Protein AF-A0A3D2YH05-F1 (afdb_monomer)

Foldseek 3Di:
DPDEAEPEEADPDPVRSLVVLLVCAPPPHHYHYDDDPVCVVVSVVSCCVRNNDDDDDDDDPVPDPD

Radius of gyration: 12.38 Å; Cα contacts (8 Å, |Δi|>4): 51; chains: 1; bounding box: 31×32×27 Å

Mean predicted aligned error: 3.6 Å

Nearest PDB structures (foldseek):
  5hw4-assembly2_C-2  TM=9.652E-01  e=1.868E-03  Esch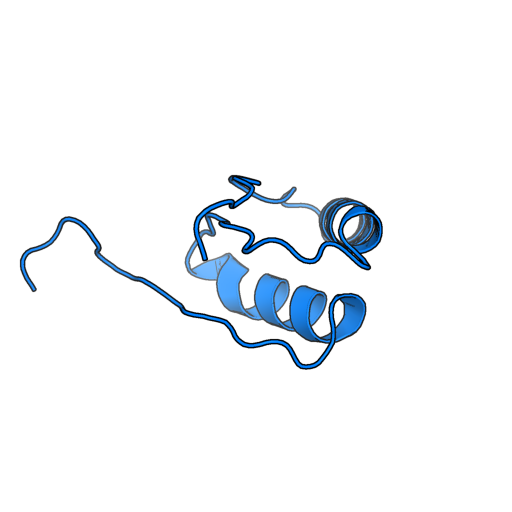erichia coli K-12
  5hw4-assembly1_B  TM=9.773E-01  e=2.458E-03  Escherichia coli K-12
  5hw4-assembly1_A  TM=9.729E-01  e=4.555E-03  Escherichia coli K-12
  3kwp-assembly1_A-2  TM=9.629E-01  e=2.205E-02  Levilactobacillus brevis ATCC 367

pLDDT: mean 93.39, std 8.68, range [53.25, 98.19]

Sequence (66 aa):
TRRFTFEGFLPSGKKERRAALEELTGERRTMVFHEAPHRLRATLEDMAELLGDRPAALCRELTKLH

Secondary structure (DSSP, 8-state):
---EEEEEEPPSSHHHHHHHHHHTTT--SEEEEE--TTTHHHHHHHHHHHH-S--------TTS--

Structure (mmCIF, N/CA/C/O backbone):
data_AF-A0A3D2YH05-F1
#
_entry.id   AF-A0A3D2YH05-F1
#
loop_
_atom_site.group_PDB
_atom_site.id
_atom_site.type_symbol
_atom_site.label_atom_id
_atom_site.label_alt_id
_atom_site.label_comp_id
_atom_site.label_asym_id
_atom_site.label_entity_id
_atom_site.label_seq_id
_atom_site.pdbx_PDB_ins_code
_atom_site.Cartn_x
_atom_site.Cartn_y
_atom_site.Cartn_z
_atom_site.occupancy
_atom_site.B_iso_or_equiv
_atom_site.auth_seq_id
_atom_site.auth_comp_id
_atom_site.auth_asym_id
_atom_site.auth_atom_id
_atom_site.pdbx_PDB_model_num
ATOM 1 N N . THR A 1 1 ? -19.351 -4.270 4.871 1.00 61.59 1 THR A N 1
ATOM 2 C CA . THR A 1 1 ? -18.693 -3.015 4.429 1.00 61.59 1 THR A CA 1
ATOM 3 C C . THR A 1 1 ? -19.250 -2.617 3.070 1.00 61.59 1 THR A C 1
ATOM 5 O O . THR A 1 1 ? -19.316 -3.471 2.204 1.00 61.59 1 THR A O 1
ATOM 8 N N . ARG A 1 2 ? -19.742 -1.377 2.884 1.00 85.06 2 ARG A N 1
ATOM 9 C CA . ARG A 1 2 ? -20.311 -0.897 1.592 1.00 85.06 2 ARG A CA 1
ATOM 10 C C . ARG A 1 2 ? -19.475 0.189 0.904 1.00 85.06 2 ARG A C 1
ATOM 12 O O . ARG A 1 2 ? -19.756 0.543 -0.231 1.00 85.06 2 ARG A O 1
ATOM 19 N N . ARG A 1 3 ? -18.484 0.745 1.605 1.00 92.38 3 ARG A N 1
ATOM 20 C CA . ARG A 1 3 ? -17.600 1.806 1.112 1.00 92.38 3 ARG A CA 1
ATOM 21 C C . ARG A 1 3 ? -16.161 1.335 1.245 1.00 92.38 3 ARG A C 1
ATOM 23 O O . ARG A 1 3 ? -15.796 0.838 2.312 1.00 92.38 3 ARG A O 1
ATOM 30 N N . PHE A 1 4 ? -15.391 1.513 0.185 1.00 96.06 4 PHE A N 1
ATOM 31 C CA . PHE A 1 4 ? -13.962 1.238 0.136 1.00 96.06 4 PHE A CA 1
ATOM 32 C C . PHE A 1 4 ? -13.255 2.378 -0.600 1.00 96.06 4 PHE A C 1
ATOM 34 O O . PHE A 1 4 ? -13.908 3.142 -1.316 1.00 96.06 4 PHE A O 1
ATOM 41 N N . THR A 1 5 ? -11.949 2.505 -0.398 1.00 96.56 5 THR A N 1
ATOM 42 C CA . THR A 1 5 ? -11.082 3.347 -1.226 1.00 96.56 5 THR A CA 1
ATOM 43 C C . THR A 1 5 ? -10.195 2.453 -2.081 1.00 96.56 5 THR A C 1
ATOM 45 O O . THR A 1 5 ? -9.825 1.345 -1.682 1.00 96.56 5 THR A O 1
ATOM 48 N N . PHE A 1 6 ? -9.922 2.902 -3.300 1.00 96.94 6 PHE A N 1
ATOM 49 C CA . PHE A 1 6 ? -9.0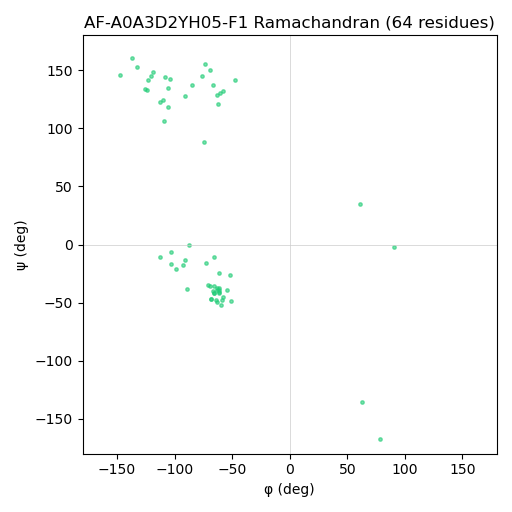09 2.231 -4.211 1.00 96.94 6 PHE A CA 1
ATOM 50 C C . PHE A 1 6 ? -7.751 3.087 -4.327 1.00 96.94 6 PHE A C 1
ATOM 52 O O . PHE A 1 6 ? -7.789 4.140 -4.957 1.00 96.94 6 PHE A O 1
ATOM 59 N N . GLU A 1 7 ? -6.664 2.631 -3.708 1.00 97.19 7 GLU A N 1
ATOM 60 C CA . GLU A 1 7 ? -5.376 3.338 -3.662 1.00 97.19 7 GLU A CA 1
ATOM 61 C C . GLU A 1 7 ? -4.461 2.935 -4.831 1.00 97.19 7 GLU A C 1
ATOM 63 O O . GLU A 1 7 ? -3.456 3.583 -5.112 1.00 97.19 7 GLU A O 1
ATOM 68 N N . GLY A 1 8 ? -4.799 1.851 -5.540 1.00 96.56 8 GLY A N 1
ATOM 69 C CA . GLY A 1 8 ? -4.009 1.362 -6.667 1.00 96.56 8 GLY A CA 1
ATOM 70 C C . GLY A 1 8 ? -2.605 0.923 -6.239 1.00 96.56 8 GLY A C 1
ATOM 71 O O . GLY A 1 8 ? -2.451 0.197 -5.257 1.00 96.56 8 GLY A O 1
ATOM 72 N N . PHE A 1 9 ? -1.584 1.310 -7.006 1.00 97.00 9 PHE A N 1
ATOM 73 C CA . PHE A 1 9 ? -0.188 0.987 -6.703 1.00 97.00 9 PHE A CA 1
ATOM 74 C C . PHE A 1 9 ? 0.460 2.081 -5.859 1.00 97.00 9 PHE A C 1
ATOM 76 O O . PHE A 1 9 ? 0.502 3.241 -6.262 1.00 97.00 9 PHE A O 1
ATOM 83 N N . LEU A 1 10 ? 1.072 1.686 -4.743 1.00 97.19 10 LEU A N 1
ATOM 84 C CA . LEU A 1 10 ? 1.902 2.593 -3.956 1.00 97.19 10 LEU A CA 1
ATOM 85 C C . LEU A 1 10 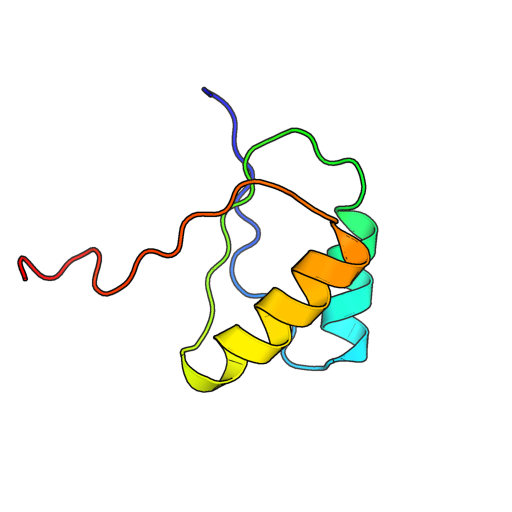? 3.199 2.950 -4.700 1.00 97.19 10 LEU A C 1
ATOM 87 O O . LEU A 1 10 ? 3.745 2.085 -5.410 1.00 97.19 10 LEU A O 1
ATOM 91 N N . PRO A 1 11 ? 3.753 4.159 -4.465 1.00 97.06 11 PRO A N 1
ATOM 92 C CA . PRO A 1 11 ? 5.051 4.559 -4.994 1.00 97.06 11 PRO A CA 1
ATOM 93 C C . PRO A 1 11 ? 6.121 3.486 -4.774 1.00 97.06 11 PRO A C 1
ATOM 95 O O . PRO A 1 11 ? 6.153 2.810 -3.744 1.00 97.06 11 PRO A O 1
ATOM 98 N N . SER A 1 12 ? 6.999 3.295 -5.757 1.00 94.31 12 SER A N 1
ATOM 99 C CA . SER A 1 12 ? 8.046 2.268 -5.693 1.00 94.31 12 SER A CA 1
ATOM 100 C C . SER A 1 12 ? 9.140 2.613 -4.677 1.00 94.31 12 SER A C 1
ATOM 102 O O . SER A 1 12 ? 9.666 1.719 -4.005 1.00 94.31 12 SER A O 1
ATOM 104 N N . GLY A 1 13 ? 9.454 3.902 -4.530 1.00 95.94 13 GLY A N 1
ATOM 105 C CA . GLY A 1 13 ? 10.426 4.405 -3.564 1.00 95.94 13 GLY A CA 1
ATOM 106 C C . GLY A 1 13 ? 9.964 4.203 -2.119 1.00 95.94 13 GLY A C 1
ATOM 107 O O . GLY A 1 13 ? 8.797 4.400 -1.787 1.00 95.94 13 GLY A O 1
ATOM 108 N N . LYS A 1 14 ? 10.880 3.766 -1.242 1.00 95.94 14 LYS A N 1
ATOM 109 C CA . LYS A 1 14 ? 10.557 3.458 0.165 1.00 95.94 14 LYS A CA 1
ATOM 110 C C . LYS A 1 14 ? 10.037 4.688 0.913 1.00 95.94 14 LYS A C 1
ATOM 112 O O . LYS A 1 14 ? 9.087 4.570 1.678 1.00 95.94 14 LYS A O 1
ATOM 117 N N . LYS A 1 15 ? 10.652 5.853 0.700 1.00 97.94 15 LYS A N 1
ATOM 118 C CA . LYS A 1 15 ? 10.281 7.088 1.398 1.00 97.94 15 LYS A CA 1
ATOM 119 C C . LYS A 1 15 ? 8.897 7.564 0.963 1.00 97.94 15 LYS A C 1
ATOM 121 O O . LYS A 1 15 ? 8.058 7.856 1.803 1.00 97.94 15 LYS A O 1
ATOM 126 N N . GLU A 1 16 ? 8.657 7.584 -0.341 1.00 97.88 16 GLU A N 1
ATOM 127 C CA . GLU A 1 16 ? 7.400 8.009 -0.948 1.00 97.88 16 GLU A CA 1
ATOM 128 C C . GLU A 1 16 ? 6.263 7.045 -0.597 1.00 97.88 16 GLU A C 1
ATOM 130 O O . GLU A 1 16 ? 5.166 7.485 -0.270 1.00 97.88 16 GLU A O 1
ATOM 135 N N . ARG A 1 17 ? 6.531 5.731 -0.593 1.00 97.88 17 ARG A N 1
ATOM 136 C CA . ARG A 1 17 ? 5.565 4.720 -0.144 1.00 97.88 17 ARG A CA 1
ATOM 137 C C . A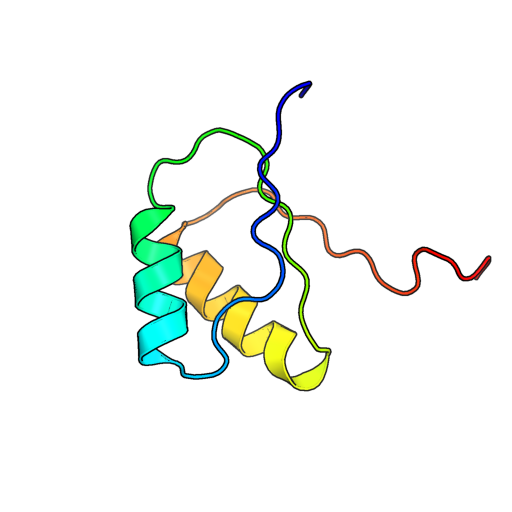RG A 1 17 ? 5.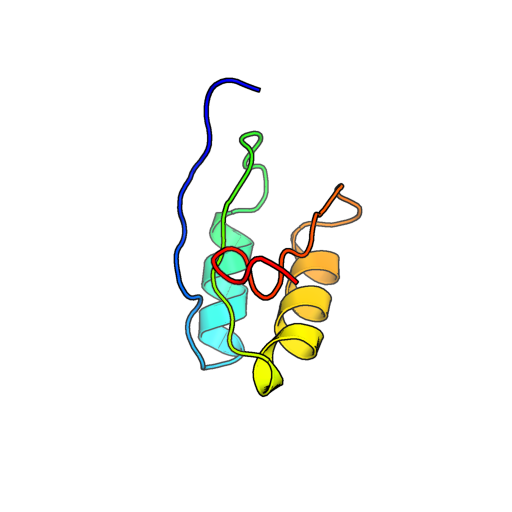140 4.950 1.299 1.00 97.88 17 ARG A C 1
ATOM 139 O O . ARG A 1 17 ? 3.951 4.906 1.586 1.00 97.88 17 ARG A O 1
ATOM 146 N N . ARG A 1 18 ? 6.099 5.173 2.199 1.00 98.12 18 ARG A N 1
ATOM 147 C CA . ARG A 1 18 ? 5.806 5.404 3.618 1.00 98.12 18 ARG A CA 1
ATOM 148 C C . ARG A 1 18 ? 5.042 6.703 3.834 1.00 98.12 18 ARG A C 1
ATOM 150 O O . ARG A 1 18 ? 4.055 6.672 4.550 1.00 98.12 18 ARG A O 1
ATOM 157 N N . ALA A 1 19 ? 5.413 7.783 3.146 1.00 98.19 19 ALA A N 1
ATOM 158 C CA . ALA A 1 19 ? 4.663 9.038 3.196 1.00 98.19 19 ALA A CA 1
ATOM 159 C C . ALA A 1 19 ? 3.199 8.850 2.753 1.00 98.19 19 ALA A C 1
ATOM 161 O O . ALA A 1 19 ? 2.287 9.283 3.448 1.00 98.19 19 ALA A O 1
ATOM 162 N N . ALA A 1 20 ? 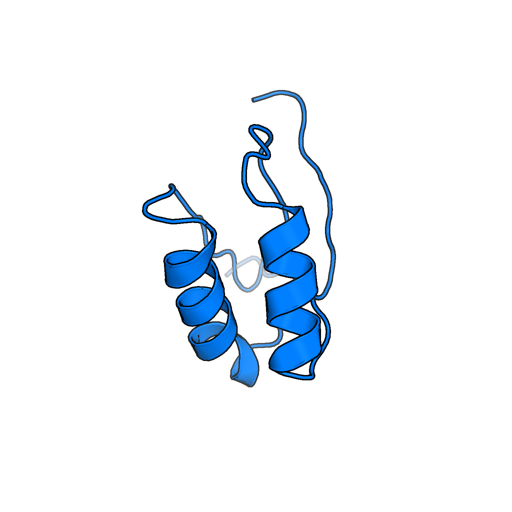2.962 8.121 1.656 1.00 97.75 20 ALA A N 1
ATOM 163 C CA . ALA A 1 20 ? 1.603 7.801 1.212 1.00 97.75 20 ALA A CA 1
ATOM 164 C C . ALA A 1 20 ? 0.833 6.938 2.233 1.00 97.75 20 ALA A C 1
ATOM 166 O O . ALA A 1 20 ? -0.359 7.129 2.439 1.00 97.75 20 ALA A O 1
ATOM 167 N N . LEU A 1 21 ? 1.501 5.991 2.902 1.00 97.88 21 LEU A N 1
ATOM 168 C CA . LEU A 1 21 ? 0.885 5.180 3.960 1.00 97.88 21 LEU A CA 1
ATOM 169 C C . LEU A 1 21 ? 0.577 5.996 5.224 1.00 97.88 21 LEU A C 1
ATOM 171 O O . LEU A 1 21 ? -0.444 5.755 5.865 1.00 97.88 21 LEU A O 1
ATOM 175 N N . GLU A 1 22 ? 1.425 6.962 5.575 1.00 97.81 22 GLU A N 1
ATOM 176 C CA . GLU A 1 22 ? 1.211 7.862 6.711 1.00 97.81 22 GLU A CA 1
ATOM 177 C C . GLU A 1 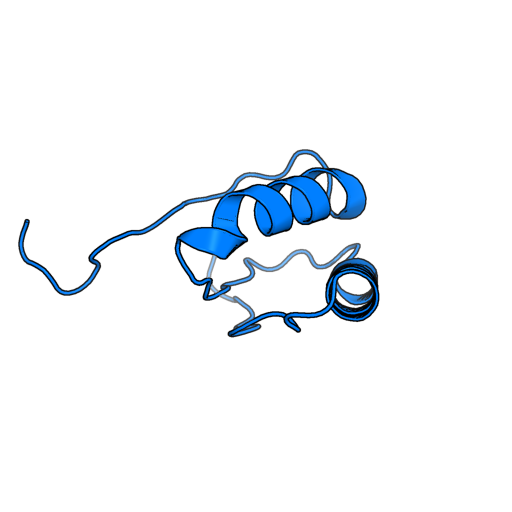22 ? -0.064 8.697 6.529 1.00 97.81 22 GLU A C 1
ATOM 179 O O . GLU A 1 22 ? -0.849 8.808 7.471 1.00 97.81 22 GLU A O 1
ATOM 184 N N . GLU A 1 23 ? -0.337 9.191 5.318 1.00 97.19 23 GLU A N 1
ATOM 185 C CA . GLU A 1 23 ? -1.573 9.923 4.987 1.00 97.19 23 GLU A CA 1
ATOM 186 C C . GLU A 1 23 ? -2.845 9.074 5.169 1.00 97.19 23 GLU A C 1
ATOM 188 O O . GLU A 1 23 ? -3.924 9.606 5.433 1.00 97.19 23 GLU A O 1
ATOM 193 N N . LEU A 1 24 ? -2.720 7.746 5.085 1.00 96.62 24 LEU A N 1
ATOM 194 C CA . LEU A 1 24 ? -3.814 6.789 5.281 1.00 96.62 24 LEU A CA 1
ATOM 195 C C . LEU A 1 24 ? -3.998 6.381 6.754 1.00 96.62 24 LEU A C 1
ATOM 197 O O . LEU A 1 24 ? -4.894 5.592 7.090 1.00 96.62 24 LEU A O 1
ATOM 201 N N . THR A 1 25 ? -3.177 6.911 7.663 1.00 95.00 25 THR A N 1
ATOM 202 C CA . THR A 1 25 ? -3.308 6.654 9.099 1.00 95.00 25 THR A CA 1
ATOM 203 C C . THR A 1 25 ? -4.650 7.189 9.598 1.00 95.00 25 THR A C 1
ATOM 205 O O . THR A 1 25 ? -4.955 8.373 9.506 1.00 95.00 25 THR A O 1
ATOM 208 N N . GLY A 1 26 ? -5.478 6.302 10.151 1.00 91.75 26 GLY A N 1
ATOM 209 C CA . GLY A 1 26 ? -6.815 6.646 10.646 1.00 91.75 26 GLY A CA 1
ATOM 210 C C . GLY A 1 26 ? -7.945 6.510 9.620 1.00 91.75 26 GLY A C 1
ATOM 211 O O . GLY A 1 26 ? -9.111 6.676 9.994 1.00 91.75 26 GLY A O 1
ATOM 212 N N . GLU A 1 27 ? -7.648 6.142 8.368 1.00 95.31 27 GLU A N 1
ATOM 213 C CA . GLU A 1 27 ? -8.685 5.723 7.425 1.00 95.31 27 GLU A CA 1
ATOM 214 C C . GLU A 1 27 ? -9.420 4.491 7.976 1.00 95.31 27 GLU A C 1
ATOM 216 O O . GLU A 1 27 ? -8.814 3.514 8.422 1.00 95.31 27 GLU A O 1
ATOM 221 N N . ARG A 1 28 ? -10.755 4.557 7.979 1.00 92.88 28 ARG A N 1
ATOM 222 C CA . ARG A 1 28 ? -11.632 3.530 8.568 1.00 92.88 28 ARG A CA 1
ATOM 223 C C . ARG A 1 28 ? -12.277 2.640 7.512 1.00 92.88 28 ARG A C 1
ATOM 225 O O . ARG A 1 28 ? -12.855 1.605 7.845 1.00 92.88 28 ARG A O 1
ATOM 232 N N . ARG A 1 29 ? -12.275 3.075 6.252 1.00 95.50 29 ARG A N 1
ATOM 233 C CA . ARG A 1 29 ? -12.790 2.316 5.111 1.00 95.50 29 ARG A CA 1
ATOM 234 C C . ARG A 1 29 ? -11.825 1.186 4.762 1.00 95.50 29 ARG A C 1
ATOM 236 O O . ARG A 1 29 ? -10.633 1.252 5.033 1.00 95.50 29 ARG A O 1
ATOM 243 N N . THR A 1 30 ? -12.353 0.145 4.123 1.00 95.75 30 THR A N 1
ATOM 244 C CA . THR A 1 30 ? -11.508 -0.870 3.486 1.00 95.75 30 THR A CA 1
ATOM 245 C C . THR A 1 30 ? -10.707 -0.205 2.371 1.00 95.75 30 THR A C 1
ATOM 247 O O . THR A 1 30 ? -11.297 0.468 1.530 1.00 95.75 30 THR A O 1
ATOM 250 N N . MET A 1 31 ? -9.393 -0.402 2.363 1.00 97.00 31 MET A N 1
ATOM 251 C CA . MET A 1 31 ? -8.495 0.114 1.330 1.00 97.00 31 MET A CA 1
ATOM 252 C C . MET A 1 31 ? -8.069 -1.036 0.419 1.00 97.00 31 MET A C 1
ATOM 254 O O . MET A 1 31 ? -7.742 -2.122 0.902 1.00 97.00 31 MET A O 1
ATOM 258 N N . VAL A 1 32 ? -8.094 -0.809 -0.891 1.00 97.31 32 VAL A N 1
ATOM 259 C CA . VAL A 1 32 ? -7.689 -1.792 -1.902 1.00 97.31 32 VAL A CA 1
ATOM 260 C C . VAL A 1 32 ? -6.419 -1.309 -2.589 1.00 97.31 32 VAL A C 1
ATOM 262 O O . VAL A 1 32 ? -6.407 -0.235 -3.191 1.00 97.31 32 VAL A O 1
ATOM 265 N N . PHE A 1 33 ? -5.379 -2.139 -2.527 1.00 97.69 33 PHE A N 1
ATOM 266 C CA . PHE A 1 33 ? -4.072 -1.885 -3.126 1.00 97.69 33 PHE A CA 1
ATOM 267 C C . PHE A 1 33 ? -3.744 -2.955 -4.163 1.00 97.69 33 PHE A C 1
ATOM 269 O O . PHE A 1 33 ? -4.102 -4.124 -4.011 1.00 97.69 33 PHE A O 1
ATOM 276 N N . HIS A 1 34 ? -3.003 -2.558 -5.187 1.00 97.19 34 HIS A N 1
ATOM 277 C CA . HIS A 1 34 ? -2.305 -3.462 -6.085 1.00 97.19 34 HIS A CA 1
ATOM 278 C C . HIS A 1 34 ? -0.816 -3.460 -5.745 1.00 97.19 34 HIS A C 1
ATOM 280 O O . HIS A 1 34 ? -0.239 -2.417 -5.438 1.00 97.19 34 HIS A O 1
ATOM 286 N N . GLU A 1 35 ? -0.174 -4.624 -5.840 1.00 96.75 35 GLU A N 1
ATOM 287 C CA . GLU A 1 35 ? 1.262 -4.726 -5.609 1.00 96.75 35 GLU A CA 1
ATOM 288 C C . GLU A 1 35 ? 1.908 -5.804 -6.482 1.00 96.75 35 GLU A C 1
ATOM 290 O O . GLU A 1 35 ? 1.312 -6.841 -6.781 1.00 96.75 35 GLU A O 1
ATOM 295 N N . ALA A 1 36 ? 3.147 -5.547 -6.899 1.00 94.81 36 ALA A N 1
ATOM 296 C CA . ALA A 1 36 ? 3.949 -6.523 -7.618 1.00 94.81 36 ALA A CA 1
ATOM 297 C C . ALA A 1 36 ? 4.503 -7.592 -6.649 1.00 94.81 36 ALA A C 1
ATOM 299 O O . ALA A 1 36 ? 4.909 -7.253 -5.534 1.00 94.81 36 ALA A O 1
ATOM 300 N N . PRO A 1 37 ? 4.626 -8.873 -7.057 1.00 94.00 37 PRO A N 1
ATOM 301 C CA . PRO A 1 37 ? 5.029 -9.957 -6.152 1.00 94.00 37 PRO A CA 1
ATOM 302 C C . PRO A 1 37 ? 6.352 -9.712 -5.414 1.00 94.00 37 PRO A C 1
ATOM 304 O O . PRO A 1 37 ? 6.469 -10.007 -4.228 1.00 94.00 37 PRO A O 1
ATOM 307 N N . HIS A 1 38 ? 7.335 -9.125 -6.100 1.00 95.38 38 HIS A N 1
ATOM 308 C CA . HIS A 1 38 ? 8.662 -8.844 -5.545 1.00 95.38 38 HIS A CA 1
ATOM 309 C C . HIS A 1 38 ? 8.676 -7.682 -4.536 1.00 95.38 38 HIS A C 1
ATOM 311 O O . HIS A 1 38 ? 9.639 -7.542 -3.787 1.00 95.38 38 HIS A O 1
ATOM 317 N N . ARG A 1 39 ? 7.624 -6.854 -4.496 1.00 96.00 39 ARG A N 1
ATOM 318 C CA . ARG A 1 39 ? 7.475 -5.732 -3.554 1.00 96.00 39 ARG A CA 1
ATOM 319 C C . ARG A 1 39 ? 6.601 -6.067 -2.351 1.00 96.00 39 ARG A C 1
ATOM 321 O O . ARG A 1 39 ? 6.718 -5.410 -1.322 1.00 96.00 39 ARG A O 1
ATOM 328 N N . LEU A 1 40 ? 5.761 -7.095 -2.471 1.00 96.19 40 LEU A N 1
ATOM 329 C CA . LEU A 1 40 ? 4.690 -7.395 -1.524 1.00 96.19 40 LEU A CA 1
ATOM 330 C C . LEU A 1 40 ? 5.157 -7.439 -0.067 1.00 96.19 40 LEU A C 1
ATOM 332 O O . LEU A 1 40 ? 4.543 -6.809 0.785 1.00 96.19 40 LEU A O 1
ATOM 336 N N . ARG A 1 41 ? 6.251 -8.154 0.218 1.00 96.81 41 ARG A N 1
ATOM 337 C CA . ARG A 1 41 ? 6.769 -8.298 1.585 1.00 96.81 41 ARG A CA 1
ATOM 338 C C . ARG A 1 41 ? 7.125 -6.947 2.207 1.00 96.81 41 ARG A C 1
ATOM 340 O O . ARG A 1 41 ? 6.624 -6.635 3.278 1.00 96.81 41 ARG A O 1
ATOM 347 N N . ALA A 1 42 ? 7.926 -6.142 1.510 1.00 97.19 42 ALA A N 1
ATOM 348 C CA . ALA A 1 42 ? 8.344 -4.831 2.001 1.00 97.19 42 ALA A CA 1
ATOM 349 C C . ALA A 1 42 ? 7.149 -3.882 2.185 1.00 97.19 42 ALA A C 1
ATOM 351 O O . ALA A 1 42 ? 7.088 -3.140 3.160 1.00 97.19 42 ALA A O 1
ATOM 352 N N . THR A 1 43 ? 6.176 -3.926 1.271 1.00 97.62 43 THR A N 1
ATOM 353 C CA . THR A 1 43 ? 4.956 -3.121 1.389 1.00 97.62 43 THR A CA 1
ATOM 354 C C . THR A 1 43 ? 4.104 -3.551 2.587 1.00 97.62 43 THR A C 1
ATOM 356 O O . THR A 1 43 ? 3.624 -2.689 3.315 1.00 97.62 43 THR A O 1
ATOM 359 N N . LEU A 1 44 ? 3.944 -4.857 2.837 1.00 97.00 44 LEU A N 1
ATOM 360 C CA . LEU A 1 44 ? 3.206 -5.360 4.003 1.00 97.00 44 LEU A CA 1
ATOM 361 C C . LEU A 1 44 ? 3.903 -5.026 5.327 1.00 97.00 44 LEU A C 1
ATOM 363 O O . LEU A 1 44 ? 3.221 -4.728 6.301 1.00 97.00 44 LEU A O 1
ATOM 367 N N . GLU A 1 45 ? 5.236 -5.045 5.362 1.00 97.50 45 GLU A N 1
ATOM 368 C CA . GLU A 1 45 ? 6.020 -4.616 6.526 1.00 97.50 45 GLU A CA 1
ATOM 369 C C . GLU A 1 45 ? 5.794 -3.127 6.828 1.00 97.50 45 GLU A C 1
ATOM 371 O O . GLU A 1 45 ? 5.430 -2.785 7.952 1.00 97.50 45 GLU A O 1
ATOM 376 N N . ASP A 1 46 ? 5.910 -2.252 5.819 1.00 97.88 46 ASP A N 1
ATOM 377 C CA . ASP A 1 46 ? 5.636 -0.816 5.982 1.00 97.88 46 ASP A CA 1
ATOM 378 C C . ASP A 1 46 ? 4.169 -0.561 6.397 1.00 97.88 46 ASP A C 1
ATOM 380 O O . ASP A 1 46 ? 3.899 0.298 7.236 1.00 97.88 46 ASP A O 1
ATOM 384 N N . MET A 1 47 ? 3.212 -1.318 5.843 1.00 97.69 47 MET A N 1
ATOM 385 C CA . MET A 1 47 ? 1.802 -1.241 6.240 1.00 97.69 47 MET A CA 1
ATOM 386 C C . MET A 1 47 ? 1.602 -1.667 7.694 1.00 97.69 47 MET A C 1
ATOM 388 O O . MET A 1 47 ? 0.939 -0.954 8.433 1.00 97.69 47 MET A O 1
ATOM 392 N N . ALA A 1 48 ? 2.161 -2.796 8.129 1.00 96.88 48 ALA A N 1
ATOM 393 C CA . ALA A 1 48 ? 2.014 -3.259 9.508 1.00 96.88 48 ALA A CA 1
ATOM 394 C C . ALA A 1 48 ? 2.613 -2.262 10.512 1.00 96.88 48 ALA A C 1
ATOM 396 O O . ALA A 1 48 ? 2.037 -2.038 11.575 1.00 96.88 48 ALA A O 1
ATOM 397 N N . GLU A 1 49 ? 3.733 -1.627 10.158 1.00 97.44 49 GLU A N 1
ATOM 39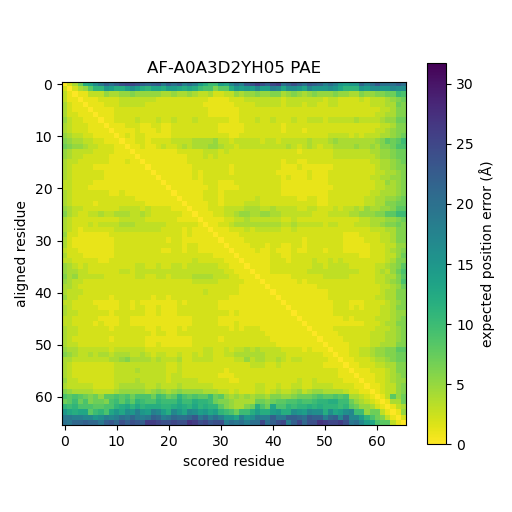8 C CA . GLU A 1 49 ? 4.387 -0.621 10.996 1.00 97.44 49 GLU A CA 1
ATOM 399 C C . GLU A 1 49 ? 3.561 0.670 11.124 1.00 97.44 49 GLU A C 1
ATOM 401 O O . GLU A 1 49 ? 3.377 1.173 12.230 1.00 97.44 49 GLU A O 1
ATOM 406 N N . LEU A 1 50 ? 3.049 1.205 10.010 1.00 97.44 50 LEU A N 1
ATOM 407 C CA . LEU A 1 50 ? 2.386 2.519 9.980 1.00 97.44 50 LEU A CA 1
ATOM 408 C C . LEU A 1 50 ? 0.882 2.441 10.250 1.00 97.44 50 LEU A C 1
ATOM 410 O O . LEU A 1 50 ? 0.297 3.298 10.906 1.00 97.44 50 LEU A O 1
ATOM 414 N N . LEU A 1 51 ? 0.240 1.401 9.730 1.00 96.31 51 LEU A N 1
ATOM 415 C CA . LEU A 1 51 ? -1.198 1.202 9.819 1.00 96.31 51 LEU A CA 1
ATOM 416 C C . LEU A 1 51 ? -1.583 0.340 11.042 1.00 96.31 51 LEU A C 1
ATOM 418 O O . LEU A 1 51 ? -2.736 0.368 11.485 1.00 96.31 51 LEU A O 1
ATOM 422 N N . GLY A 1 52 ? -0.631 -0.385 11.630 1.00 94.81 52 GLY A N 1
ATOM 423 C CA . GLY A 1 52 ? -0.832 -1.206 12.823 1.00 94.81 52 G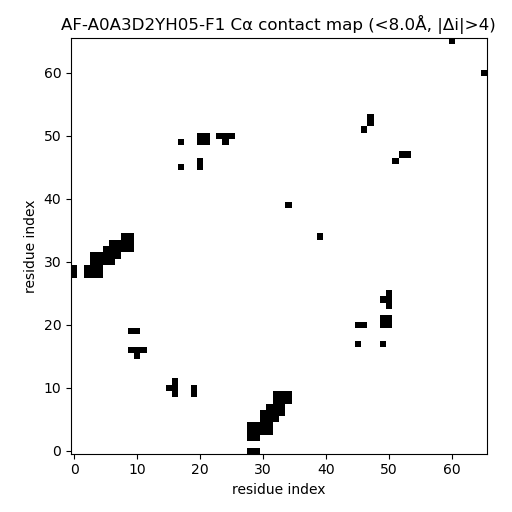LY A CA 1
ATOM 424 C C . GLY A 1 52 ? -1.511 -2.548 12.545 1.00 94.81 52 GLY A C 1
ATOM 425 O O . GLY A 1 52 ? -1.645 -2.979 11.399 1.00 94.81 52 GLY A O 1
ATOM 426 N N . ASP A 1 53 ? -1.958 -3.210 13.615 1.00 94.75 53 ASP A N 1
ATOM 427 C CA . ASP A 1 53 ? -2.587 -4.533 13.554 1.00 94.75 53 ASP A CA 1
ATOM 428 C C . ASP A 1 53 ? -4.018 -4.446 13.007 1.00 94.75 53 ASP A C 1
ATOM 430 O O . ASP A 1 53 ? -4.993 -4.245 13.737 1.00 94.75 53 ASP A O 1
ATOM 434 N N . ARG A 1 54 ? -4.137 -4.516 11.679 1.00 93.81 54 ARG A N 1
ATOM 435 C CA . ARG A 1 54 ? -5.415 -4.446 10.971 1.00 93.81 54 ARG A CA 1
ATOM 436 C C . ARG A 1 54 ? -5.646 -5.663 10.087 1.00 93.81 54 ARG A C 1
ATOM 438 O O . ARG A 1 54 ? -4.719 -6.109 9.411 1.00 93.81 54 ARG A O 1
ATOM 445 N N . PRO A 1 55 ? -6.893 -6.168 10.018 1.00 95.38 55 PRO A N 1
ATOM 446 C CA . PRO A 1 55 ? -7.226 -7.275 9.136 1.00 95.38 55 PRO A CA 1
ATOM 447 C C . PRO A 1 55 ? -6.899 -6.948 7.679 1.00 95.38 55 PRO A C 1
ATOM 449 O O . PRO A 1 55 ? -7.296 -5.901 7.161 1.00 95.38 55 PRO A O 1
ATOM 452 N N . ALA A 1 56 ? -6.225 -7.878 7.012 1.00 95.75 56 ALA A N 1
ATOM 453 C CA . ALA A 1 56 ? -5.872 -7.781 5.605 1.00 95.75 56 ALA A CA 1
ATOM 454 C C . ALA A 1 56 ? -6.207 -9.087 4.878 1.00 95.75 56 ALA A C 1
ATOM 456 O O . ALA A 1 56 ? -6.212 -10.166 5.470 1.00 95.75 56 ALA A O 1
ATOM 457 N N . ALA A 1 57 ? -6.471 -8.979 3.578 1.00 95.75 57 ALA A N 1
ATOM 458 C CA . ALA A 1 57 ? -6.641 -10.115 2.686 1.00 95.75 57 ALA A CA 1
ATOM 459 C C . ALA A 1 57 ? -5.678 -9.968 1.509 1.00 95.75 57 ALA A C 1
ATOM 461 O O . ALA A 1 57 ? -5.577 -8.894 0.915 1.00 95.75 57 ALA A O 1
ATOM 462 N N . LEU A 1 58 ? -4.983 -11.054 1.174 1.00 95.50 58 LEU A N 1
ATOM 463 C CA . LEU A 1 58 ? -4.136 -11.130 -0.006 1.00 95.50 58 LEU A CA 1
ATOM 464 C C . LEU A 1 58 ? -4.838 -11.981 -1.059 1.00 95.50 58 LEU A C 1
ATOM 466 O O . LEU A 1 58 ? -5.067 -13.169 -0.848 1.00 95.50 58 LEU A O 1
ATOM 470 N N . CYS A 1 59 ? -5.138 -11.377 -2.203 1.00 94.19 59 CYS A N 1
ATOM 471 C CA . CYS A 1 59 ? -5.752 -12.065 -3.328 1.00 94.19 59 CYS A CA 1
ATOM 472 C C . CYS A 1 59 ? -4.733 -12.188 -4.463 1.00 94.19 59 CYS A C 1
ATOM 474 O O . CYS A 1 59 ? -4.186 -11.185 -4.922 1.00 94.19 59 CYS A O 1
ATOM 476 N N . ARG A 1 60 ? -4.488 -13.413 -4.934 1.00 92.38 60 ARG A N 1
ATOM 477 C CA . ARG A 1 60 ? -3.600 -13.701 -6.067 1.00 92.38 60 ARG A CA 1
ATOM 478 C C . ARG A 1 60 ? -4.405 -14.408 -7.150 1.00 92.38 60 ARG A C 1
ATOM 480 O O . ARG A 1 60 ? -5.289 -15.186 -6.828 1.00 92.38 60 ARG A O 1
ATOM 487 N N . GLU A 1 61 ? -4.086 -14.133 -8.413 1.00 87.94 61 GLU A N 1
ATOM 488 C CA . GLU A 1 61 ? -4.653 -14.859 -9.565 1.00 87.94 61 GLU A CA 1
ATOM 489 C C . GLU A 1 61 ? -6.187 -14.754 -9.683 1.00 87.94 61 GLU A C 1
ATOM 491 O O . GLU A 1 61 ? -6.839 -15.666 -10.162 1.00 87.94 61 GLU A O 1
ATOM 496 N N . LEU A 1 62 ? -6.755 -13.596 -9.319 1.00 79.56 62 LEU A N 1
ATOM 497 C CA . LEU A 1 62 ? -8.205 -13.336 -9.228 1.00 79.56 62 LEU A CA 1
ATOM 498 C C . LEU A 1 62 ? -9.040 -13.684 -10.473 1.00 79.56 62 LEU A C 1
ATOM 500 O O . LEU A 1 62 ? -10.240 -13.904 -10.354 1.00 79.56 62 LEU A O 1
ATOM 504 N N . THR A 1 63 ? -8.438 -13.680 -11.662 1.00 77.50 63 THR A N 1
ATOM 505 C CA . THR A 1 63 ? -9.124 -14.004 -12.923 1.00 77.50 63 THR A CA 1
ATOM 506 C C . THR A 1 63 ? -8.816 -15.404 -13.435 1.00 77.50 63 THR A C 1
ATOM 508 O O . THR A 1 63 ? -9.414 -15.836 -14.420 1.00 77.50 63 THR A O 1
ATOM 511 N N . LYS A 1 64 ? -7.888 -16.122 -12.800 1.00 70.94 64 LYS A N 1
ATOM 512 C CA . LYS A 1 64 ? -7.631 -17.518 -13.127 1.00 70.94 64 LYS A CA 1
ATOM 513 C C . LYS A 1 64 ? -8.634 -18.361 -12.351 1.00 70.94 64 LYS A C 1
ATOM 515 O O . LYS A 1 64 ? -8.906 -18.106 -11.185 1.00 70.94 64 LYS A O 1
ATOM 520 N N . LEU A 1 65 ? -9.200 -19.363 -13.015 1.00 67.00 65 LEU A N 1
ATOM 521 C CA . LEU A 1 65 ? -10.136 -20.297 -12.382 1.00 67.00 65 LEU A CA 1
ATOM 522 C C . LEU A 1 65 ? -9.474 -21.171 -11.300 1.00 67.00 65 LEU A C 1
ATOM 524 O O . LEU A 1 65 ? -10.186 -21.850 -10.560 1.00 67.00 65 LEU A O 1
ATOM 528 N N . HIS A 1 66 ? -8.141 -21.153 -11.220 1.00 53.25 66 HIS A N 1
ATOM 529 C CA . HIS A 1 66 ? -7.309 -21.981 -10.357 1.00 53.25 66 HIS A CA 1
ATOM 530 C C . HIS A 1 66 ? -6.118 -21.172 -9.845 1.00 53.25 66 HIS A C 1
ATOM 532 O O . HIS A 1 66 ? -5.425 -20.566 -10.700 1.00 53.25 66 HIS A O 1
#

Solvent-accessible surface area (backbone atoms only — not comparable to full-atom values): 4398 Å² total; per-residue (Å²): 135,94,62,68,46,80,67,44,64,67,55,87,51,70,69,57,29,49,54,58,49,54,74,51,52,84,65,83,57,53,74,44,73,48,76,55,81,94,47,42,65,64,53,51,51,54,43,45,72,62,64,38,100,64,96,81,84,88,86,76,62,88,86,51,98,114